Protein AF-A0A3D0FTU5-F1 (afdb_monomer_lite)

Foldseek 3Di:
DDDDDPLLVVLQVQQVVPKDWDWDDDPPDIDIDIDGDDDPPRQWSKYKDWDAQAAPVNDPDDDDDPQFFFWDKHDDDRTMMIITTRRPCLLVLLVVLLVVCVVPPDPVSLVSSCVSLNRGDDDPSSVVSVVSSD

Structure (m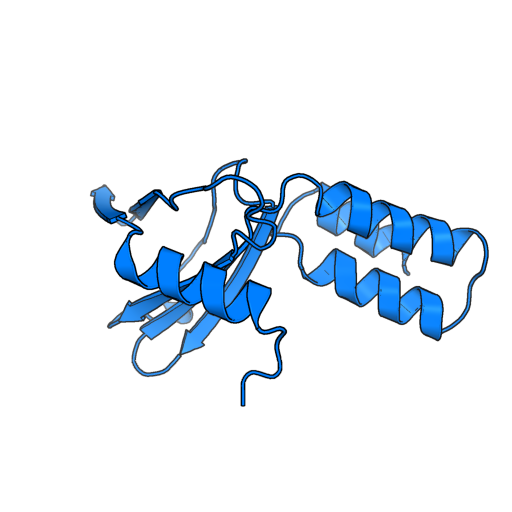mCIF, N/CA/C/O backbone):
data_AF-A0A3D0FTU5-F1
#
_entry.id   AF-A0A3D0FTU5-F1
#
loop_
_atom_site.group_PDB
_atom_site.id
_atom_site.type_symbol
_atom_site.label_atom_id
_atom_site.label_alt_id
_atom_site.label_comp_id
_atom_site.label_asym_id
_atom_site.label_entity_id
_atom_site.label_seq_id
_atom_site.pdbx_PDB_ins_code
_atom_site.Cartn_x
_atom_site.Cartn_y
_atom_site.Cartn_z
_atom_site.occupancy
_atom_site.B_iso_or_equiv
_atom_site.auth_seq_id
_atom_site.auth_comp_id
_atom_site.auth_asym_id
_atom_site.auth_atom_id
_atom_site.pdbx_PDB_model_num
ATOM 1 N N . MET A 1 1 ? -14.171 -8.691 -7.588 1.00 90.81 1 MET A N 1
ATOM 2 C CA . MET A 1 1 ? -13.579 -10.045 -7.522 1.00 90.81 1 MET A CA 1
ATOM 3 C C . MET A 1 1 ? -12.136 -9.889 -7.081 1.00 90.81 1 MET A C 1
ATOM 5 O O . MET A 1 1 ? -11.438 -9.100 -7.702 1.00 90.81 1 MET A O 1
ATOM 9 N N . TRP A 1 2 ? -11.718 -10.558 -6.004 1.00 96.31 2 TRP A N 1
ATOM 10 C CA . TRP A 1 2 ? -10.325 -10.539 -5.547 1.00 96.31 2 TRP A CA 1
ATOM 11 C C . TRP A 1 2 ? -9.599 -11.744 -6.147 1.00 96.31 2 TRP A C 1
ATOM 13 O O . TRP A 1 2 ? -9.921 -12.882 -5.816 1.00 96.31 2 TRP A O 1
ATOM 23 N N . PHE A 1 3 ? -8.697 -11.486 -7.095 1.00 97.00 3 PHE A N 1
ATOM 24 C CA . PHE A 1 3 ? -7.899 -12.512 -7.763 1.00 97.00 3 PHE A CA 1
ATOM 25 C C . PHE A 1 3 ? -6.499 -12.508 -7.150 1.00 97.00 3 PHE A C 1
ATOM 27 O O . PHE A 1 3 ? -5.694 -11.627 -7.443 1.00 97.00 3 PHE A O 1
ATOM 34 N N . THR A 1 4 ? -6.250 -13.449 -6.247 1.00 96.69 4 THR A N 1
ATOM 35 C CA . THR A 1 4 ? -5.058 -13.500 -5.393 1.00 96.69 4 THR A CA 1
ATOM 36 C C . THR A 1 4 ? -4.566 -14.939 -5.236 1.00 96.69 4 THR A C 1
ATOM 38 O O . THR A 1 4 ? -5.266 -15.886 -5.608 1.00 96.69 4 THR A O 1
ATOM 41 N N . SER A 1 5 ? -3.354 -15.111 -4.709 1.00 97.75 5 SER A N 1
ATOM 42 C CA . SER A 1 5 ? -2.850 -16.421 -4.310 1.00 97.75 5 SER A CA 1
ATOM 43 C C . SER A 1 5 ? -3.565 -16.921 -3.048 1.00 97.75 5 SER A C 1
ATOM 45 O O . SER A 1 5 ? -4.113 -16.153 -2.258 1.00 97.75 5 SER A O 1
ATOM 47 N N . LEU A 1 6 ? -3.532 -18.239 -2.829 1.00 97.31 6 LEU A N 1
ATOM 48 C CA . LEU A 1 6 ? -4.046 -18.826 -1.586 1.00 97.31 6 LEU A CA 1
ATOM 49 C C . LEU A 1 6 ? -3.263 -18.350 -0.354 1.00 97.31 6 LEU A C 1
ATOM 51 O O . LEU A 1 6 ? -3.835 -18.259 0.726 1.00 97.31 6 LEU A O 1
ATOM 55 N N . GLU A 1 7 ? -1.977 -18.039 -0.521 1.00 96.50 7 GLU A N 1
ATOM 56 C CA . GLU A 1 7 ? -1.097 -17.552 0.543 1.00 96.50 7 GLU A CA 1
ATOM 57 C C . GLU A 1 7 ? -1.502 -16.147 1.006 1.00 96.50 7 GLU A C 1
ATOM 59 O O . GLU A 1 7 ? -1.765 -15.951 2.190 1.00 96.50 7 GLU A O 1
ATOM 64 N N . GLU A 1 8 ? -1.657 -15.197 0.078 1.00 97.12 8 GLU A N 1
ATOM 65 C CA . GLU A 1 8 ? -2.093 -13.833 0.402 1.00 97.12 8 GLU A CA 1
ATOM 66 C C . GLU A 1 8 ? -3.516 -13.838 0.991 1.00 97.12 8 GLU A C 1
ATOM 68 O O . GLU A 1 8 ? -3.779 -13.149 1.978 1.00 97.12 8 GLU A O 1
ATOM 73 N N . TYR A 1 9 ? -4.420 -14.677 0.467 1.00 97.00 9 TYR A N 1
ATOM 74 C CA . TYR A 1 9 ? -5.753 -14.853 1.053 1.00 97.00 9 TYR A CA 1
ATOM 75 C C . TYR A 1 9 ? -5.700 -15.388 2.492 1.00 97.00 9 TYR A C 1
ATOM 77 O O . TYR A 1 9 ? -6.400 -14.879 3.372 1.00 97.00 9 TYR A O 1
ATOM 85 N N . TYR A 1 10 ? -4.880 -16.414 2.738 1.00 95.88 10 TYR A N 1
ATOM 86 C CA . TYR A 1 10 ? -4.721 -17.012 4.061 1.00 95.88 10 TYR A CA 1
ATOM 87 C C . TYR A 1 10 ? -4.161 -16.001 5.065 1.00 95.88 10 TYR A C 1
ATOM 89 O O . TYR A 1 10 ? -4.748 -15.813 6.131 1.00 95.88 10 TYR A O 1
ATOM 97 N N . GLU A 1 11 ? -3.086 -15.296 4.705 1.00 97.06 11 GLU A N 1
ATOM 98 C CA . GLU A 1 11 ? -2.508 -14.242 5.541 1.00 97.06 11 GLU A CA 1
ATOM 99 C C . GLU A 1 11 ? -3.535 -13.151 5.861 1.00 97.06 11 GLU A C 1
ATOM 101 O O . GLU A 1 11 ? -3.715 -12.791 7.023 1.00 97.06 11 GLU A O 1
ATOM 106 N N . TYR A 1 12 ? -4.277 -12.678 4.856 1.00 97.00 12 TYR A N 1
ATOM 107 C CA . TYR A 1 12 ? -5.316 -11.668 5.050 1.00 97.00 12 TYR A CA 1
ATOM 108 C C . TYR A 1 12 ? -6.438 -12.138 5.978 1.00 97.00 12 TYR A C 1
ATOM 110 O O . TYR A 1 12 ? -6.916 -11.370 6.818 1.00 97.00 12 TYR A O 1
ATOM 118 N N . SER A 1 13 ? -6.857 -13.400 5.858 1.00 96.00 13 SER A N 1
ATOM 119 C CA . SER A 1 13 ? -7.832 -14.001 6.770 1.00 96.00 13 SER A CA 1
ATOM 120 C C . SER A 1 13 ? -7.311 -14.013 8.210 1.00 96.00 13 SER A C 1
ATOM 122 O O . SER A 1 13 ? -8.039 -13.633 9.131 1.00 96.00 13 SER A O 1
ATOM 124 N N . GLU A 1 14 ? -6.039 -14.368 8.412 1.00 96.06 14 GLU A N 1
ATOM 125 C CA . GLU A 1 14 ? -5.398 -14.325 9.728 1.00 96.06 14 GLU A CA 1
ATOM 126 C C . GLU A 1 14 ? -5.301 -12.894 10.271 1.00 96.06 14 GLU A C 1
ATOM 128 O O . GLU A 1 14 ? -5.626 -12.667 11.441 1.00 96.06 14 GLU A O 1
ATOM 133 N N . TYR A 1 15 ? -4.932 -11.910 9.443 1.00 97.06 15 TYR A N 1
ATOM 134 C CA . TYR A 1 15 ? -4.911 -10.504 9.852 1.00 97.06 15 TYR A CA 1
ATOM 135 C C . TYR A 1 15 ? -6.300 -10.019 10.242 1.00 97.06 15 TYR A C 1
ATOM 137 O O . TYR A 1 15 ? -6.443 -9.356 11.266 1.00 97.06 15 TYR A O 1
ATOM 145 N N . ARG A 1 16 ? -7.340 -10.374 9.484 1.00 96.25 16 ARG A N 1
ATOM 146 C CA . ARG A 1 16 ? -8.716 -9.961 9.780 1.00 96.25 16 ARG A CA 1
ATOM 147 C C . ARG A 1 16 ? -9.192 -10.454 11.149 1.00 96.25 16 ARG A C 1
ATOM 149 O O . ARG A 1 16 ? -9.954 -9.752 11.805 1.00 96.25 16 ARG A O 1
ATOM 156 N N . LEU A 1 17 ? -8.782 -11.654 11.558 1.00 95.75 17 LEU A N 1
ATOM 157 C CA . LEU A 1 17 ? -9.189 -12.248 12.834 1.00 95.75 17 LEU A CA 1
ATOM 158 C C . LEU A 1 17 ? -8.370 -11.739 14.024 1.00 95.75 17 LEU A C 1
ATOM 160 O O . LEU A 1 17 ? -8.889 -11.695 15.135 1.00 95.75 17 LEU A O 1
ATOM 164 N N . ASN A 1 18 ? -7.106 -11.376 13.797 1.00 96.56 18 ASN A N 1
ATOM 165 C CA . ASN A 1 18 ? -6.141 -11.161 14.877 1.00 96.56 18 ASN A CA 1
ATOM 166 C C . ASN A 1 18 ? -5.561 -9.734 14.933 1.00 96.56 18 ASN A C 1
ATOM 168 O O . ASN A 1 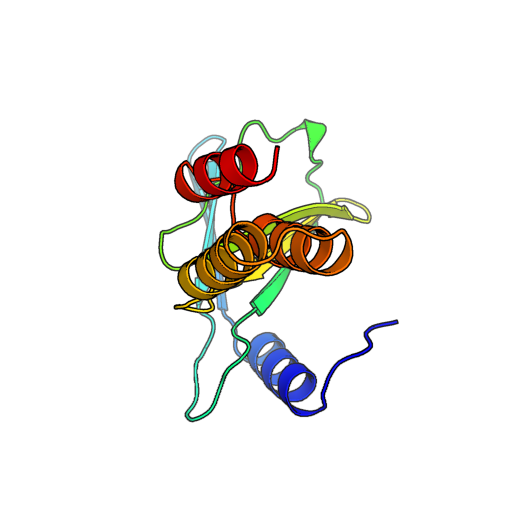18 ? -4.796 -9.430 15.846 1.00 96.56 18 ASN A O 1
ATOM 172 N N . THR A 1 19 ? -5.894 -8.857 13.983 1.00 96.56 19 THR A N 1
ATOM 173 C CA . THR A 1 19 ? -5.505 -7.439 14.035 1.00 96.56 19 THR A CA 1
ATOM 174 C C . THR A 1 19 ? -6.313 -6.718 15.100 1.00 96.56 19 THR A C 1
ATOM 176 O O . THR A 1 19 ? -7.541 -6.805 15.128 1.00 96.56 19 THR A O 1
ATOM 179 N N . THR A 1 20 ? -5.633 -5.942 15.938 1.00 97.06 20 THR A N 1
ATOM 180 C CA . THR A 1 20 ? -6.287 -5.014 16.863 1.00 97.06 20 THR A CA 1
ATOM 181 C C . THR A 1 20 ? -6.187 -3.590 16.333 1.00 97.06 20 THR A C 1
ATOM 183 O O . THR A 1 20 ? -5.170 -3.184 15.763 1.00 97.06 20 THR A O 1
ATOM 186 N N . ILE A 1 21 ? -7.272 -2.834 16.496 1.00 97.00 21 ILE A N 1
ATOM 187 C CA . ILE A 1 21 ? -7.351 -1.426 16.111 1.00 97.00 21 ILE A CA 1
ATOM 188 C C . ILE A 1 21 ? -7.777 -0.636 17.340 1.00 97.00 21 ILE A C 1
ATOM 190 O O . ILE A 1 21 ? -8.903 -0.773 17.822 1.00 97.00 21 ILE A O 1
ATOM 194 N N . GLU A 1 22 ? -6.881 0.209 17.828 1.00 97.50 22 GLU A N 1
ATOM 195 C CA . GLU A 1 22 ? -7.188 1.199 18.851 1.00 97.50 22 GLU A CA 1
ATOM 196 C C . GLU A 1 22 ? -7.451 2.543 18.183 1.00 97.50 22 GLU A C 1
ATOM 198 O O . GLU A 1 22 ? -6.744 2.947 17.258 1.00 97.50 22 GLU A O 1
ATOM 203 N N . LYS A 1 23 ? -8.474 3.245 18.665 1.00 96.00 23 LYS A N 1
ATOM 204 C CA . LYS A 1 23 ? -8.860 4.566 18.175 1.00 96.00 23 LYS A CA 1
ATOM 205 C C . LYS A 1 23 ? -8.705 5.593 19.285 1.00 96.00 23 LYS A C 1
ATOM 207 O O . LYS A 1 23 ? -9.160 5.362 20.406 1.00 96.00 23 LYS A O 1
ATOM 212 N N . SER A 1 24 ? -8.122 6.739 18.967 1.00 96.69 24 SER A N 1
ATOM 213 C CA . SER A 1 24 ? -8.113 7.904 19.846 1.00 96.69 24 SER A CA 1
ATOM 214 C C . SER A 1 24 ? -8.423 9.169 19.059 1.00 96.69 24 SER A C 1
ATOM 216 O O . SER A 1 24 ? -8.026 9.310 17.905 1.00 96.69 24 SER A O 1
ATOM 218 N N . LEU A 1 25 ? -9.174 10.073 19.683 1.00 95.50 25 LEU A N 1
ATOM 219 C CA . LEU A 1 25 ? -9.526 11.369 19.117 1.00 95.50 25 LEU A CA 1
ATOM 220 C C . LEU A 1 25 ? -8.799 12.449 19.916 1.00 95.50 25 LEU A C 1
ATOM 222 O O . LEU A 1 25 ? -8.931 12.505 21.140 1.00 95.50 25 LEU A O 1
ATOM 226 N N . ILE A 1 26 ? -8.009 13.269 19.230 1.00 94.75 26 ILE A N 1
ATOM 227 C CA . ILE A 1 26 ? -7.251 14.372 19.824 1.00 94.75 26 ILE A CA 1
ATOM 228 C C . ILE A 1 26 ? -7.616 15.632 19.041 1.00 94.75 26 ILE A C 1
ATOM 230 O O . ILE A 1 26 ? -7.072 15.873 17.966 1.00 94.75 26 ILE A O 1
ATOM 234 N N . GLY A 1 27 ? -8.568 16.410 19.565 1.00 94.50 27 GLY A N 1
ATOM 235 C CA . GLY A 1 27 ? -9.188 17.496 18.801 1.00 94.50 27 GLY A CA 1
ATOM 236 C C . GLY A 1 27 ? -9.879 16.936 17.557 1.00 94.50 27 GLY A C 1
ATOM 237 O O . GLY A 1 27 ? -10.677 16.008 17.674 1.00 94.50 27 GLY A O 1
ATOM 238 N N . ASP A 1 28 ? -9.495 17.442 16.387 1.00 94.38 28 ASP A N 1
ATOM 239 C CA . ASP A 1 28 ? -10.042 17.025 15.089 1.00 94.38 28 ASP A CA 1
ATOM 240 C C . ASP A 1 28 ? -9.243 15.875 14.444 1.00 94.38 28 ASP A C 1
ATOM 242 O O . ASP A 1 28 ? -9.554 15.415 13.347 1.00 94.38 28 ASP A O 1
ATOM 246 N N . THR A 1 29 ? -8.221 15.362 15.138 1.00 96.25 29 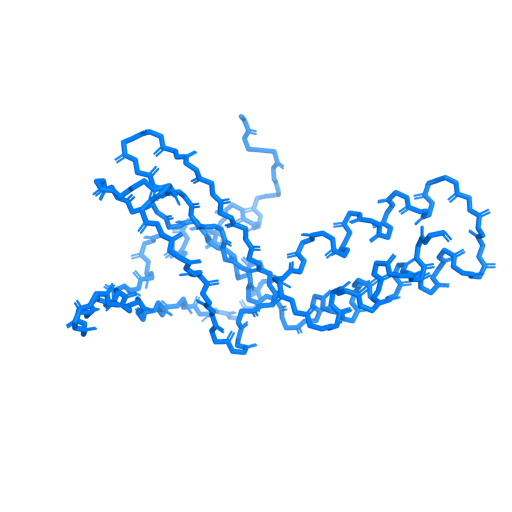THR A N 1
ATOM 247 C CA . THR A 1 29 ? -7.365 14.285 14.635 1.00 96.25 29 THR A CA 1
ATOM 248 C C . THR A 1 29 ? -7.811 12.933 15.176 1.00 96.25 29 THR A C 1
ATOM 250 O O . THR A 1 29 ? -7.654 12.633 16.365 1.00 96.25 29 THR A O 1
ATOM 253 N N . LEU A 1 30 ? -8.299 12.069 14.283 1.00 95.88 30 LEU A N 1
ATOM 254 C CA . LEU A 1 30 ? -8.515 10.651 14.563 1.00 95.88 30 LEU A CA 1
ATOM 255 C C . LEU A 1 30 ? -7.209 9.875 14.358 1.00 95.88 30 LEU A C 1
ATOM 257 O O . LEU A 1 30 ? -6.725 9.727 13.237 1.00 95.88 30 LEU A O 1
ATOM 261 N N . LYS A 1 31 ? -6.659 9.320 15.437 1.00 97.00 31 LYS A N 1
ATOM 262 C CA . LYS A 1 31 ? -5.500 8.427 15.387 1.00 97.00 31 LYS A CA 1
ATOM 263 C C . LYS A 1 31 ? -5.949 6.974 15.487 1.00 97.00 31 LYS A C 1
ATOM 265 O O . LYS A 1 31 ? -6.642 6.588 16.429 1.00 97.00 31 LYS A O 1
ATOM 270 N N . LEU A 1 32 ? -5.496 6.165 14.533 1.00 97.19 32 LEU A N 1
ATOM 271 C CA . LEU A 1 32 ? -5.647 4.713 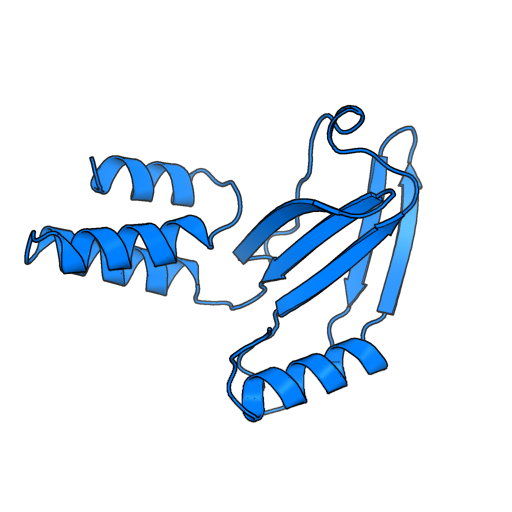14.549 1.00 97.19 32 LEU A CA 1
ATOM 272 C C . LEU A 1 32 ? -4.297 4.068 14.855 1.00 97.19 32 LEU A C 1
ATOM 274 O O . LEU A 1 32 ? -3.324 4.286 14.133 1.00 97.19 32 LEU A O 1
ATOM 278 N N . THR A 1 33 ? -4.243 3.253 15.903 1.00 97.25 33 THR A N 1
ATOM 279 C CA . THR A 1 33 ? -3.104 2.372 16.173 1.00 97.25 33 THR A CA 1
ATOM 280 C C . THR A 1 33 ? -3.505 0.964 15.770 1.00 97.25 33 THR A C 1
ATOM 282 O O . THR A 1 33 ? -4.389 0.361 16.376 1.00 97.25 33 THR A O 1
ATOM 285 N N . VAL A 1 34 ? -2.872 0.453 14.719 1.00 97.00 34 VAL A N 1
ATOM 286 C CA . VAL A 1 34 ? -3.206 -0.833 14.107 1.00 97.00 34 VAL A CA 1
ATOM 287 C C . VAL A 1 34 ? -2.065 -1.804 14.375 1.00 97.00 34 VAL A C 1
ATOM 289 O O . VAL A 1 34 ? -0.938 -1.561 13.946 1.00 97.00 34 VAL A O 1
ATOM 292 N N . SER A 1 35 ? -2.351 -2.904 15.065 1.00 96.06 35 SER A N 1
ATOM 293 C CA . SER A 1 35 ? -1.367 -3.954 15.344 1.00 96.06 35 SER A CA 1
ATOM 294 C C . SER A 1 35 ? -1.667 -5.177 14.484 1.00 96.06 35 SER A C 1
ATOM 296 O O . SER A 1 35 ? -2.573 -5.949 14.789 1.00 96.06 35 SER A O 1
ATOM 298 N N . ILE A 1 36 ? -0.906 -5.341 13.399 1.00 94.31 36 ILE A N 1
ATOM 299 C CA . ILE A 1 36 ? -1.023 -6.472 12.470 1.00 94.31 36 ILE A CA 1
ATOM 300 C C . ILE A 1 36 ? -0.089 -7.591 12.957 1.00 94.31 36 ILE A C 1
ATOM 302 O O . ILE A 1 36 ? 1.126 -7.380 13.009 1.00 94.31 36 ILE A O 1
ATOM 306 N N . PRO A 1 37 ? -0.604 -8.771 13.334 1.00 90.12 37 PRO A N 1
ATOM 307 C CA . PRO A 1 37 ? 0.230 -9.856 13.833 1.00 90.12 37 PRO A CA 1
ATOM 308 C C . PRO A 1 37 ? 1.035 -10.474 12.692 1.00 90.12 37 PRO A C 1
ATOM 310 O O . PRO A 1 37 ? 0.474 -10.847 11.670 1.00 90.12 37 PRO A O 1
ATOM 313 N N . SER A 1 38 ? 2.343 -10.635 12.877 1.00 84.81 38 SER A N 1
ATOM 314 C CA . SER A 1 38 ? 3.199 -11.356 11.932 1.00 84.81 38 SER A CA 1
ATOM 315 C C . SER A 1 38 ? 3.453 -12.780 12.423 1.00 84.81 38 SER A C 1
ATOM 317 O O . SER A 1 38 ? 3.545 -13.031 13.628 1.00 84.81 38 SER A O 1
ATOM 319 N N . ARG A 1 39 ? 3.578 -13.720 11.487 1.00 87.88 39 ARG A N 1
ATOM 320 C CA . ARG A 1 39 ? 4.033 -15.088 11.742 1.00 87.88 39 ARG A CA 1
ATOM 321 C C . ARG A 1 39 ? 5.224 -15.394 10.848 1.00 87.88 39 ARG A C 1
ATOM 323 O O . ARG A 1 39 ? 5.526 -14.664 9.904 1.00 87.88 39 ARG A O 1
ATOM 330 N N . GLN A 1 40 ? 5.911 -16.487 11.157 1.00 89.56 40 GLN A N 1
ATOM 331 C CA . GLN A 1 40 ? 6.955 -16.992 10.279 1.00 89.56 40 GLN A CA 1
ATOM 332 C C . GLN A 1 40 ? 6.376 -17.214 8.872 1.00 89.56 40 GLN A C 1
ATOM 334 O O . GLN A 1 40 ? 5.301 -17.796 8.744 1.00 89.56 40 GLN A O 1
ATOM 339 N N . TYR A 1 41 ? 7.099 -16.747 7.850 1.00 88.06 41 TYR A N 1
ATOM 340 C CA . TYR A 1 41 ? 6.718 -16.861 6.435 1.00 88.06 41 TYR A CA 1
ATOM 341 C C . TYR A 1 41 ? 5.475 -16.065 6.019 1.00 88.06 41 TYR A C 1
ATOM 343 O O . TYR A 1 41 ? 4.817 -16.430 5.056 1.00 88.06 41 TYR A O 1
ATOM 351 N N . PHE A 1 42 ? 5.155 -14.976 6.720 1.00 94.12 42 PHE A N 1
ATOM 352 C CA . PHE A 1 42 ? 4.180 -14.006 6.222 1.00 94.12 42 PHE A CA 1
ATOM 353 C C . PHE A 1 42 ? 4.870 -12.977 5.318 1.00 94.12 42 PHE A C 1
ATOM 355 O O . PHE A 1 42 ? 5.828 -12.318 5.739 1.00 94.12 42 PHE A O 1
ATOM 362 N N . TYR A 1 43 ? 4.387 -12.841 4.084 1.00 95.00 43 TYR A N 1
ATOM 363 C CA . TYR A 1 43 ? 4.991 -12.021 3.029 1.00 95.00 43 TYR A CA 1
ATOM 364 C C . TYR A 1 43 ? 4.107 -10.859 2.564 1.00 95.00 43 TYR A C 1
ATOM 366 O O . TYR A 1 43 ? 4.619 -9.913 1.952 1.00 95.00 43 TYR A O 1
ATOM 374 N N . TYR A 1 44 ? 2.809 -10.885 2.877 1.00 96.25 44 TYR A N 1
ATOM 375 C CA . TYR A 1 44 ? 1.816 -9.912 2.417 1.00 96.25 44 TYR A CA 1
ATOM 376 C C . TYR A 1 44 ? 1.167 -9.146 3.584 1.00 96.25 44 TYR A C 1
ATOM 378 O O . TYR A 1 44 ? -0.054 -9.183 3.711 1.00 96.25 44 TYR A O 1
ATOM 386 N N . PRO A 1 45 ? 1.926 -8.420 4.437 1.00 96.06 45 PRO A N 1
ATOM 387 C CA . PRO A 1 45 ? 1.386 -7.638 5.553 1.00 96.06 45 PRO A CA 1
ATOM 388 C C . PRO A 1 45 ? 0.649 -6.383 5.055 1.00 96.06 45 PRO A C 1
ATOM 390 O O . PRO A 1 45 ? 1.103 -5.251 5.238 1.00 96.06 45 PRO A O 1
ATOM 393 N N . SER A 1 46 ? -0.483 -6.590 4.393 1.00 96.38 46 SER A N 1
ATOM 394 C CA . SER A 1 46 ? -1.355 -5.555 3.861 1.00 96.38 46 SER A CA 1
ATOM 395 C C . SER A 1 46 ? -2.799 -5.832 4.238 1.00 96.38 46 SER A C 1
ATOM 397 O O . SER A 1 46 ? -3.274 -6.961 4.112 1.00 96.38 46 SER A O 1
ATOM 399 N N . ILE A 1 47 ? -3.500 -4.797 4.689 1.00 97.06 47 ILE A N 1
ATOM 400 C CA . ILE A 1 47 ? -4.897 -4.887 5.110 1.00 97.06 47 ILE A CA 1
ATOM 401 C C . ILE A 1 47 ? -5.703 -3.698 4.595 1.00 97.06 47 ILE A C 1
ATOM 403 O O . ILE A 1 47 ? -5.154 -2.644 4.267 1.00 97.06 47 ILE A O 1
ATOM 407 N N . THR A 1 48 ? -7.022 -3.854 4.606 1.00 98.00 48 THR A N 1
ATOM 408 C CA . THR A 1 48 ? -7.971 -2.777 4.334 1.00 98.00 48 THR A CA 1
ATOM 409 C C . THR A 1 48 ? -8.744 -2.435 5.603 1.00 98.00 48 THR A C 1
ATOM 411 O O . THR A 1 48 ? -9.299 -3.317 6.259 1.00 98.00 48 THR A O 1
ATOM 414 N N . ILE A 1 49 ? -8.812 -1.148 5.935 1.00 97.25 49 ILE A N 1
ATOM 415 C CA . ILE A 1 49 ? -9.594 -0.610 7.049 1.00 97.25 49 ILE A CA 1
ATOM 416 C C . ILE A 1 49 ? -10.703 0.263 6.476 1.00 97.25 49 ILE A C 1
ATOM 418 O O . ILE A 1 49 ? -10.436 1.175 5.699 1.00 97.25 49 ILE A O 1
ATOM 422 N N . ASN A 1 50 ? -11.939 0.009 6.896 1.00 96.94 50 ASN A N 1
ATOM 423 C CA . ASN A 1 50 ? -13.078 0.853 6.553 1.00 96.94 50 ASN A CA 1
ATOM 424 C C . ASN A 1 50 ? -13.437 1.730 7.753 1.00 96.94 50 ASN A C 1
ATOM 426 O O . ASN A 1 50 ? -13.669 1.214 8.850 1.00 96.94 50 ASN A O 1
ATOM 430 N N . LEU A 1 51 ? -13.515 3.040 7.536 1.00 95.31 51 LEU A N 1
ATOM 431 C CA . LEU A 1 51 ? -14.015 4.007 8.505 1.00 95.31 51 LEU A CA 1
ATOM 432 C C . LEU A 1 51 ? -15.360 4.525 8.022 1.00 95.31 51 LEU A C 1
ATOM 434 O O . LEU A 1 51 ? -15.443 5.214 7.014 1.00 95.31 51 LEU A O 1
ATOM 438 N N . THR A 1 52 ? -16.423 4.173 8.731 1.00 95.75 52 THR A N 1
ATOM 439 C CA . THR A 1 52 ? -17.785 4.604 8.399 1.00 95.75 52 THR A CA 1
ATOM 440 C C . THR A 1 52 ? -18.077 5.996 8.946 1.00 95.75 52 THR A C 1
ATOM 442 O O . THR A 1 52 ? -17.580 6.342 10.017 1.00 95.75 52 THR A O 1
ATOM 445 N N . ASN A 1 53 ? -18.995 6.714 8.299 1.00 94.00 53 ASN A N 1
ATOM 446 C CA . ASN A 1 53 ? -19.486 8.039 8.697 1.00 94.00 53 ASN A CA 1
ATOM 447 C C . ASN A 1 53 ? -18.413 9.138 8.649 1.00 94.00 53 ASN A C 1
ATOM 449 O O . ASN A 1 53 ? -18.433 10.050 9.470 1.00 94.00 53 ASN A O 1
ATOM 453 N N . ILE A 1 54 ? -17.473 9.014 7.713 1.00 92.81 54 ILE A N 1
ATOM 454 C CA . ILE A 1 54 ? -16.457 10.020 7.393 1.00 92.81 54 ILE A CA 1
ATOM 455 C C . ILE A 1 54 ? -16.372 10.085 5.868 1.00 92.81 54 ILE A C 1
ATOM 457 O O . ILE A 1 54 ? -16.310 9.036 5.227 1.00 92.81 54 ILE A O 1
ATOM 461 N N . SER A 1 55 ? -16.370 11.284 5.293 1.00 93.31 55 SER A N 1
ATOM 462 C CA . SER A 1 55 ? -16.165 11.503 3.856 1.00 93.31 55 SER A CA 1
ATOM 463 C C . SER A 1 55 ? -14.738 11.970 3.568 1.00 93.31 55 SER A C 1
ATOM 465 O O . SER A 1 55 ? -14.180 12.749 4.341 1.00 93.31 55 SER A O 1
ATOM 467 N N . MET A 1 56 ? -14.159 11.594 2.421 1.00 94.75 56 MET A N 1
ATOM 468 C CA . MET A 1 56 ? -12.876 12.155 1.968 1.00 94.75 56 MET A CA 1
ATOM 469 C C . MET A 1 56 ? -12.907 13.686 1.863 1.00 94.75 56 MET A C 1
ATOM 471 O O . MET A 1 56 ? -11.877 14.325 2.050 1.00 94.75 56 MET A O 1
ATOM 475 N N . SER A 1 57 ? -14.071 14.288 1.596 1.00 94.88 57 SER A N 1
ATOM 476 C CA . SER A 1 57 ? -14.226 15.749 1.527 1.00 94.88 57 SER A CA 1
ATOM 477 C C . SER A 1 57 ? -14.053 16.464 2.871 1.00 94.88 57 SER A C 1
ATOM 479 O O . SER A 1 57 ? -13.889 17.679 2.891 1.00 94.88 57 SER A O 1
ATOM 481 N N . GLU A 1 58 ? -14.155 15.734 3.982 1.00 93.31 58 GLU A N 1
ATOM 482 C CA . GLU A 1 58 ? -14.036 16.257 5.350 1.00 93.31 58 GLU A CA 1
ATOM 483 C C . GLU A 1 58 ? -12.616 16.085 5.908 1.00 93.31 58 GLU A C 1
ATOM 485 O O . GLU A 1 58 ? -12.323 16.547 7.008 1.00 93.31 58 GLU A O 1
ATOM 490 N N . ILE A 1 59 ? -11.734 15.410 5.163 1.00 95.38 59 ILE A N 1
ATOM 491 C CA . ILE A 1 59 ? -10.385 15.070 5.604 1.00 95.38 59 ILE A CA 1
ATOM 492 C C . ILE A 1 59 ? -9.379 16.005 4.940 1.00 95.38 59 ILE A C 1
ATOM 494 O O . ILE A 1 59 ? -9.217 16.001 3.722 1.00 95.38 59 ILE A O 1
ATOM 498 N N . GLU A 1 60 ? -8.659 16.767 5.760 1.00 95.88 60 GLU A N 1
ATOM 499 C CA . GLU A 1 60 ? -7.570 17.627 5.291 1.00 95.88 60 GLU A CA 1
ATOM 500 C C . GLU A 1 60 ? -6.316 16.815 4.932 1.00 95.88 60 GLU A C 1
ATOM 502 O O . GLU A 1 60 ? -5.716 17.014 3.876 1.00 95.88 60 GLU A O 1
ATOM 507 N N . GLU A 1 61 ? -5.933 15.861 5.785 1.00 95.19 61 GLU A N 1
ATOM 508 C CA . GLU A 1 61 ? -4.725 15.060 5.606 1.00 95.19 61 GLU A CA 1
ATOM 509 C C . GLU A 1 61 ? -4.908 13.629 6.128 1.00 95.19 61 GLU A C 1
ATOM 511 O O . GLU A 1 61 ? -5.531 13.390 7.162 1.00 95.19 61 GLU A O 1
ATOM 516 N N . ILE A 1 62 ? -4.295 12.668 5.430 1.00 95.81 62 ILE A N 1
ATOM 517 C CA . ILE A 1 62 ? -4.093 11.301 5.919 1.00 95.81 62 ILE A CA 1
ATOM 518 C C . ILE A 1 62 ? -2.600 10.993 5.884 1.00 95.81 62 ILE A C 1
ATOM 520 O O . ILE A 1 62 ? -1.988 10.927 4.814 1.00 95.81 62 ILE A O 1
ATOM 524 N N . SER A 1 63 ? -2.031 10.731 7.057 1.00 95.75 63 SER A N 1
ATOM 525 C CA . SER A 1 63 ? -0.632 10.347 7.229 1.00 95.75 63 SER A CA 1
ATOM 526 C C . SER A 1 63 ? -0.505 8.997 7.942 1.00 95.75 63 SER A C 1
ATOM 528 O O . SER A 1 63 ? -1.459 8.456 8.499 1.00 95.75 63 SER A O 1
ATOM 530 N N . SER A 1 64 ? 0.680 8.393 7.860 1.00 96.88 64 SER A N 1
ATOM 531 C CA . SER A 1 64 ? 0.971 7.075 8.437 1.00 96.88 64 SER A CA 1
ATOM 532 C C . SER A 1 64 ? 2.395 7.018 8.978 1.00 96.88 64 SER A C 1
ATOM 534 O O . SER A 1 64 ? 3.261 7.786 8.554 1.00 96.88 64 SER A O 1
ATOM 536 N N . SER A 1 65 ? 2.649 6.089 9.900 1.00 96.06 65 SER A N 1
ATOM 537 C CA . SER A 1 65 ? 3.989 5.850 10.442 1.00 96.06 65 SER A CA 1
ATOM 538 C C . SER A 1 65 ? 4.945 5.267 9.394 1.00 96.06 65 SER A C 1
ATOM 540 O O . SER A 1 65 ? 4.535 4.804 8.327 1.00 96.06 65 SER A O 1
ATOM 542 N N . ASP A 1 66 ? 6.239 5.245 9.708 1.00 94.56 66 ASP A N 1
ATOM 543 C CA . ASP A 1 66 ? 7.289 4.752 8.804 1.00 94.56 66 ASP A CA 1
ATOM 544 C C . ASP A 1 66 ? 7.208 3.254 8.496 1.00 94.56 66 ASP A C 1
ATOM 546 O O . ASP A 1 66 ? 7.754 2.808 7.491 1.00 94.56 66 ASP A O 1
ATOM 550 N N . ILE A 1 67 ? 6.487 2.483 9.316 1.00 95.38 67 ILE A N 1
ATOM 551 C CA . ILE A 1 67 ? 6.252 1.050 9.081 1.00 95.38 67 ILE A CA 1
ATOM 552 C C . ILE A 1 67 ? 5.366 0.836 7.845 1.00 95.38 67 ILE A C 1
ATOM 554 O O . ILE A 1 67 ? 5.519 -0.157 7.135 1.00 95.38 67 ILE A O 1
ATOM 558 N N . VAL A 1 68 ? 4.456 1.775 7.567 1.00 97.62 68 VAL A N 1
ATOM 559 C CA . VAL A 1 68 ? 3.620 1.743 6.366 1.00 97.62 68 VAL A CA 1
ATOM 560 C C . VAL A 1 68 ? 4.471 2.173 5.177 1.00 97.62 68 VAL A C 1
ATOM 562 O O . VAL A 1 68 ? 4.953 3.306 5.130 1.00 97.62 68 VAL A O 1
ATOM 565 N N . SER A 1 69 ? 4.646 1.284 4.205 1.00 97.75 69 SER A N 1
ATOM 566 C CA . SER A 1 69 ? 5.405 1.538 2.978 1.00 97.75 69 SER A CA 1
ATOM 567 C C . SER A 1 69 ? 4.491 1.866 1.793 1.00 97.75 69 SER A C 1
ATOM 569 O O . SER A 1 69 ? 4.858 2.666 0.926 1.00 97.75 69 SER A O 1
ATOM 571 N N . GLY A 1 70 ? 3.274 1.317 1.782 1.00 98.25 70 GLY A N 1
ATOM 572 C CA . GLY A 1 70 ? 2.229 1.603 0.804 1.00 98.25 70 GLY A CA 1
ATOM 573 C C . GLY A 1 70 ? 0.934 2.056 1.466 1.00 98.25 70 GLY A C 1
ATOM 574 O O . GLY A 1 70 ? 0.528 1.514 2.490 1.00 98.25 70 GLY A O 1
ATOM 575 N N . MET A 1 71 ? 0.283 3.066 0.889 1.00 97.94 71 MET A N 1
ATOM 576 C CA . MET A 1 71 ? -1.004 3.551 1.380 1.00 97.94 71 MET A CA 1
ATOM 577 C C . MET A 1 71 ? -1.834 4.124 0.235 1.00 97.94 71 MET A C 1
ATOM 579 O O . MET A 1 71 ? -1.335 4.925 -0.558 1.00 97.94 71 MET A O 1
ATOM 583 N N . SER A 1 72 ? -3.102 3.726 0.175 1.00 97.38 72 SER A N 1
ATOM 584 C CA . SER A 1 72 ? -4.116 4.332 -0.692 1.00 97.38 72 SER A CA 1
ATOM 585 C C . SER A 1 72 ? -5.436 4.431 0.055 1.00 97.38 72 SER A C 1
ATOM 587 O O . SER A 1 72 ? -5.689 3.651 0.972 1.00 97.38 72 SER A O 1
ATOM 589 N N . TYR A 1 73 ? -6.265 5.392 -0.322 1.00 97.06 73 TYR A N 1
ATOM 590 C CA . TYR A 1 73 ? -7.553 5.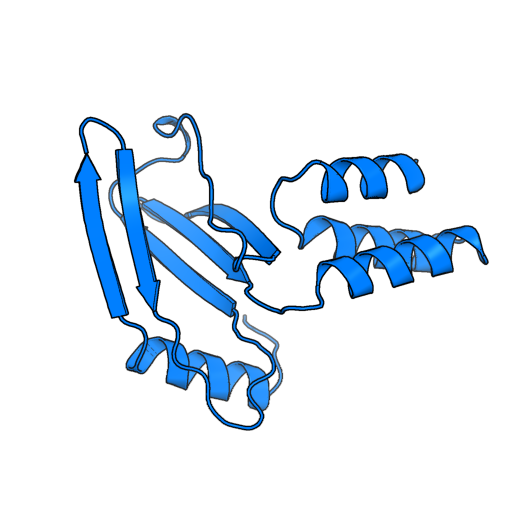619 0.312 1.00 97.06 73 TYR A CA 1
ATOM 591 C C . TYR A 1 73 ? -8.525 6.270 -0.666 1.00 97.06 73 TYR A C 1
ATOM 593 O O . TYR A 1 73 ? -8.103 6.953 -1.601 1.00 97.06 73 TYR A O 1
ATOM 601 N N . ALA A 1 74 ? -9.814 6.017 -0.466 1.00 96.88 74 ALA A N 1
ATOM 602 C CA . ALA A 1 74 ? -10.902 6.573 -1.264 1.00 96.88 74 ALA A CA 1
ATOM 603 C C . ALA A 1 74 ? -12.229 6.476 -0.501 1.00 96.88 74 ALA A C 1
ATOM 605 O O . ALA A 1 74 ? -12.347 5.684 0.439 1.00 96.88 74 ALA A O 1
ATOM 606 N N . ASP A 1 75 ? -13.240 7.223 -0.948 1.00 97.50 75 ASP A N 1
ATOM 607 C CA . ASP A 1 75 ? -14.616 7.020 -0.494 1.00 97.50 75 ASP A CA 1
ATOM 608 C C . ASP A 1 75 ? -15.087 5.596 -0.819 1.00 97.50 75 ASP A C 1
ATOM 610 O O . ASP A 1 75 ? -14.859 5.064 -1.911 1.00 97.50 75 ASP A O 1
ATOM 614 N N . PHE A 1 76 ? -15.760 4.968 0.140 1.00 97.00 76 PHE A N 1
ATOM 615 C CA . PHE A 1 76 ? -16.321 3.632 0.002 1.00 97.00 76 PHE A CA 1
ATOM 616 C C . PHE A 1 76 ? -17.559 3.464 0.887 1.00 97.00 76 PHE A C 1
ATOM 618 O O . PHE A 1 76 ? -17.486 3.493 2.116 1.00 97.00 76 PHE A O 1
ATOM 625 N N . GLY A 1 77 ? -18.714 3.234 0.259 1.00 95.38 77 GLY A N 1
ATOM 626 C CA . GLY A 1 77 ? -19.984 3.130 0.976 1.00 95.38 77 GLY A CA 1
ATOM 627 C C . GLY A 1 77 ? -20.359 4.455 1.646 1.00 95.38 77 GLY A C 1
ATOM 628 O O . GLY A 1 77 ? -20.391 5.488 0.989 1.00 95.38 77 GLY A O 1
ATOM 629 N N . ASN A 1 78 ? -20.655 4.419 2.947 1.00 95.62 78 ASN A N 1
ATOM 630 C CA . ASN A 1 78 ? -20.953 5.598 3.773 1.00 95.62 78 ASN A CA 1
ATOM 631 C C . ASN A 1 78 ? -19.714 6.125 4.521 1.00 95.62 78 ASN A C 1
ATOM 633 O O . ASN A 1 78 ? -19.838 6.653 5.626 1.00 95.62 78 ASN A O 1
ATOM 637 N N . GLY A 1 79 ? -18.522 5.875 3.992 1.00 96.88 79 GLY A N 1
ATOM 638 C CA . GLY A 1 79 ? -17.269 6.065 4.699 1.00 96.88 79 GLY A CA 1
ATOM 639 C C . GLY A 1 79 ? -16.080 6.188 3.760 1.00 96.88 79 GLY A C 1
ATOM 640 O O . GLY A 1 79 ? -16.241 6.362 2.552 1.00 96.88 79 GLY A O 1
ATOM 641 N N . ILE A 1 80 ? -14.891 5.976 4.314 1.00 97.50 80 ILE A N 1
ATOM 642 C CA . ILE A 1 80 ? -13.656 5.820 3.550 1.00 97.50 80 ILE A CA 1
ATOM 643 C C . ILE A 1 80 ? -13.065 4.425 3.736 1.00 97.50 80 ILE A C 1
ATOM 645 O O . ILE A 1 80 ? -13.183 3.798 4.793 1.00 97.50 80 ILE A O 1
ATOM 649 N N . MET A 1 81 ? -12.394 3.950 2.696 1.00 97.81 81 MET A N 1
ATOM 650 C CA . MET A 1 81 ? -11.559 2.758 2.710 1.00 97.81 81 MET A CA 1
ATOM 651 C C . MET A 1 81 ? -10.096 3.187 2.701 1.00 97.81 81 MET A C 1
ATOM 653 O O . MET A 1 81 ? -9.704 4.011 1.879 1.00 97.81 81 MET A O 1
ATOM 657 N N . ILE A 1 82 ? -9.284 2.595 3.572 1.00 97.62 82 ILE A N 1
ATOM 658 C CA . ILE A 1 82 ? -7.839 2.813 3.650 1.00 97.62 82 ILE A CA 1
ATOM 659 C C . ILE A 1 82 ? -7.148 1.466 3.451 1.00 97.62 82 ILE A C 1
ATOM 661 O O . ILE A 1 82 ? -7.304 0.554 4.261 1.00 97.62 82 ILE A O 1
ATOM 665 N N . ASN A 1 83 ? -6.365 1.341 2.384 1.00 98.12 83 ASN A N 1
ATOM 666 C CA . ASN A 1 83 ? -5.498 0.193 2.148 1.00 98.12 83 ASN A CA 1
ATOM 667 C C . ASN A 1 83 ? -4.099 0.515 2.664 1.00 98.12 83 ASN A C 1
ATOM 669 O O . ASN A 1 83 ? -3.499 1.513 2.254 1.00 98.12 83 ASN A O 1
ATOM 673 N N . ILE A 1 84 ? -3.586 -0.346 3.534 1.00 97.62 84 ILE A N 1
ATOM 674 C CA . ILE A 1 84 ? -2.286 -0.209 4.188 1.00 97.62 84 ILE A CA 1
ATOM 675 C C . ILE A 1 84 ? -1.413 -1.378 3.754 1.00 97.62 84 ILE A C 1
ATOM 677 O O . ILE A 1 84 ? -1.862 -2.520 3.755 1.00 97.62 84 ILE A O 1
ATOM 681 N N . ASP A 1 85 ? -0.162 -1.094 3.413 1.00 97.69 85 ASP A N 1
ATOM 682 C CA . ASP A 1 85 ? 0.852 -2.079 3.060 1.00 97.69 85 ASP A CA 1
ATOM 683 C C . ASP A 1 85 ? 2.115 -1.822 3.883 1.00 97.69 85 ASP A C 1
ATOM 685 O O . ASP A 1 85 ? 2.672 -0.721 3.863 1.00 97.69 85 ASP A O 1
ATOM 689 N N . CYS A 1 86 ? 2.551 -2.839 4.620 1.00 96.94 86 CYS A N 1
ATOM 690 C CA . CYS A 1 86 ? 3.707 -2.782 5.510 1.00 96.94 86 CYS A CA 1
ATOM 691 C C . CYS A 1 86 ? 4.881 -3.626 4.990 1.00 96.94 86 CYS A C 1
ATOM 693 O O . CYS A 1 86 ? 5.765 -4.010 5.760 1.00 96.94 86 CYS A O 1
ATOM 695 N N . ARG A 1 87 ? 4.916 -3.967 3.692 1.00 95.88 87 ARG A N 1
ATOM 696 C CA . ARG A 1 87 ? 6.050 -4.708 3.121 1.00 95.88 87 ARG A CA 1
ATOM 697 C C . ARG A 1 87 ? 7.315 -3.867 3.213 1.00 95.88 87 ARG A C 1
ATOM 699 O O . ARG A 1 87 ? 7.413 -2.806 2.596 1.00 95.88 87 ARG A O 1
ATOM 706 N N . LYS A 1 88 ? 8.300 -4.384 3.951 1.00 93.31 88 LYS A N 1
ATOM 707 C CA . LYS A 1 88 ? 9.553 -3.689 4.281 1.00 93.31 88 LYS A CA 1
ATOM 708 C C . LYS A 1 88 ? 10.312 -3.190 3.050 1.00 93.31 88 LYS A C 1
ATOM 710 O O . LYS A 1 88 ? 10.819 -2.081 3.077 1.00 93.31 88 LYS A O 1
ATOM 715 N N . HIS A 1 89 ? 10.357 -4.000 1.992 1.00 95.75 89 HIS A N 1
ATOM 716 C CA . HIS A 1 89 ? 11.178 -3.743 0.804 1.00 95.75 89 HIS A CA 1
ATOM 717 C C . HIS A 1 89 ? 10.394 -3.176 -0.390 1.00 95.75 89 HIS A C 1
ATOM 719 O O . HIS A 1 89 ? 10.797 -3.325 -1.546 1.00 95.75 89 HIS A O 1
ATOM 725 N N . LEU A 1 90 ? 9.224 -2.576 -0.140 1.00 97.56 90 LEU A N 1
ATOM 726 C CA . LEU A 1 90 ? 8.369 -2.077 -1.217 1.00 97.56 90 LEU A CA 1
ATOM 727 C C . LEU A 1 90 ? 9.022 -0.920 -1.989 1.00 97.56 90 LEU A C 1
ATOM 729 O O . LEU A 1 90 ? 8.886 -0.852 -3.211 1.00 97.56 90 LEU A O 1
ATOM 733 N N . LEU A 1 91 ? 9.755 -0.040 -1.298 1.00 98.19 91 LEU A N 1
ATOM 734 C CA . LEU A 1 91 ? 10.473 1.073 -1.923 1.00 98.19 91 LEU A CA 1
ATOM 735 C C . LEU A 1 91 ? 11.637 0.579 -2.788 1.00 98.19 91 LEU A C 1
ATOM 737 O O . LEU A 1 91 ? 11.829 1.064 -3.903 1.00 98.19 91 LEU A O 1
ATOM 741 N N . GLU A 1 92 ? 12.388 -0.403 -2.305 1.00 98.50 92 GLU A N 1
ATOM 742 C CA . GLU A 1 92 ? 13.498 -1.024 -3.022 1.00 98.50 92 GLU A CA 1
ATOM 743 C C . GLU A 1 92 ? 12.996 -1.737 -4.279 1.00 98.50 92 GLU A C 1
ATOM 745 O O . GLU A 1 92 ? 13.574 -1.568 -5.350 1.00 98.50 92 GLU A O 1
ATOM 750 N N . HIS A 1 93 ? 11.866 -2.449 -4.192 1.00 97.88 93 HIS A N 1
ATOM 751 C CA . HIS A 1 93 ? 11.212 -3.028 -5.366 1.00 97.88 93 HIS A CA 1
ATOM 752 C C . HIS A 1 93 ? 10.775 -1.956 -6.368 1.00 97.88 93 HIS A C 1
ATOM 754 O O . HIS A 1 93 ? 11.069 -2.081 -7.554 1.00 97.88 93 HIS A O 1
ATOM 760 N N . ALA A 1 94 ? 10.116 -0.882 -5.921 1.00 98.69 94 ALA A N 1
ATOM 761 C CA . ALA A 1 94 ? 9.739 0.211 -6.818 1.00 98.69 94 ALA A CA 1
ATOM 762 C C . ALA A 1 94 ? 10.964 0.834 -7.504 1.00 98.69 94 ALA A C 1
ATOM 764 O O . ALA A 1 94 ? 10.952 1.057 -8.714 1.00 98.69 94 ALA A O 1
ATOM 765 N N . THR A 1 95 ? 12.046 1.036 -6.753 1.00 98.75 95 THR A N 1
ATOM 766 C CA . THR A 1 95 ? 13.315 1.558 -7.274 1.00 98.75 95 THR A CA 1
ATOM 767 C C . THR A 1 95 ? 13.921 0.622 -8.319 1.00 98.75 95 THR A C 1
ATOM 769 O O . THR A 1 95 ? 14.312 1.086 -9.387 1.00 98.75 95 THR A O 1
ATOM 772 N N . TYR A 1 96 ? 13.918 -0.691 -8.070 1.00 98.69 96 TYR A N 1
ATOM 773 C CA . TYR A 1 96 ? 14.401 -1.693 -9.023 1.00 98.69 96 TYR A CA 1
ATOM 774 C C . TYR A 1 96 ? 13.683 -1.607 -10.378 1.00 98.69 96 TYR A C 1
ATOM 776 O O . TYR A 1 96 ? 14.335 -1.637 -11.422 1.00 98.69 96 TYR A O 1
ATOM 784 N N . PHE A 1 97 ? 12.352 -1.469 -10.390 1.00 98.69 97 PHE A N 1
ATOM 785 C CA . PHE A 1 97 ? 11.610 -1.364 -11.652 1.00 98.69 97 PHE A CA 1
ATOM 786 C C . PHE A 1 97 ? 11.876 -0.046 -12.388 1.00 98.69 97 PHE A C 1
ATOM 788 O O . PHE A 1 97 ? 11.977 -0.054 -13.615 1.00 98.69 97 PHE A O 1
ATOM 795 N N . VAL A 1 98 ? 12.074 1.059 -11.663 1.00 98.81 98 VAL A N 1
ATOM 796 C CA . VAL A 1 98 ? 12.515 2.331 -12.264 1.00 98.81 98 VAL A CA 1
ATOM 797 C C . VAL A 1 98 ? 13.899 2.176 -12.903 1.00 98.81 98 VAL A C 1
ATOM 799 O O . VAL A 1 98 ? 14.077 2.531 -14.064 1.00 98.81 98 VAL A O 1
ATOM 802 N N . GLU A 1 99 ? 14.860 1.567 -12.207 1.00 98.62 99 GLU A N 1
ATOM 803 C CA . GLU A 1 99 ? 16.204 1.317 -12.752 1.00 98.62 99 GLU A CA 1
ATOM 804 C C . GLU A 1 99 ? 16.190 0.358 -13.950 1.00 98.62 99 GLU A C 1
ATOM 806 O O . GLU A 1 99 ? 16.977 0.501 -14.889 1.00 98.62 99 GLU A O 1
ATOM 811 N N . LYS A 1 100 ? 15.298 -0.639 -13.939 1.00 98.44 100 LYS A N 1
ATOM 812 C CA . LYS A 1 100 ? 15.095 -1.548 -15.073 1.00 98.44 100 LYS A CA 1
ATOM 813 C C . LYS A 1 100 ? 14.578 -0.789 -16.298 1.00 98.44 100 LYS A C 1
ATOM 815 O O . LYS A 1 100 ? 15.068 -1.036 -17.401 1.00 98.44 100 LYS A O 1
ATOM 820 N N . TYR A 1 101 ? 13.634 0.134 -16.109 1.00 98.44 101 TYR A N 1
ATOM 821 C CA . TYR A 1 101 ? 13.166 1.027 -17.169 1.00 98.44 101 TYR A CA 1
ATOM 822 C C . TYR A 1 101 ? 14.292 1.923 -17.697 1.00 98.44 101 TYR A C 1
ATOM 824 O O . TYR A 1 101 ? 14.490 1.973 -18.905 1.00 98.44 101 TYR A O 1
ATOM 832 N N . GLU A 1 102 ? 15.087 2.548 -16.827 1.00 98.19 102 GLU A N 1
ATOM 833 C CA . GLU A 1 102 ? 16.212 3.404 -17.240 1.00 98.19 102 GLU A CA 1
ATOM 834 C C . GLU A 1 102 ? 17.267 2.643 -18.061 1.00 98.19 102 GLU A C 1
ATOM 836 O O . GLU A 1 102 ? 17.797 3.170 -19.038 1.00 98.19 102 GLU A O 1
ATOM 841 N N . LYS A 1 103 ? 17.552 1.383 -17.703 1.00 98.25 103 LYS A N 1
ATOM 842 C CA . LYS A 1 103 ? 18.491 0.519 -18.443 1.00 98.25 103 LYS A CA 1
ATOM 843 C C . LYS A 1 103 ? 17.930 0.021 -19.776 1.00 98.25 103 LYS A C 1
ATOM 845 O O . LYS A 1 103 ? 18.700 -0.258 -20.692 1.00 98.25 103 LYS A O 1
ATOM 850 N N . SER A 1 104 ? 16.613 -0.149 -19.880 1.00 97.56 104 SER A N 1
ATOM 851 C CA . SER A 1 104 ? 15.945 -0.647 -21.085 1.00 97.56 104 SER A CA 1
ATOM 852 C C . SER A 1 104 ? 14.586 0.042 -21.276 1.00 97.56 104 SER A C 1
ATOM 854 O O . SER A 1 104 ? 13.544 -0.530 -20.928 1.00 97.56 104 SER A O 1
ATOM 856 N N . PRO A 1 105 ? 14.572 1.272 -21.825 1.00 96.75 105 PRO A N 1
ATOM 857 C CA . PRO A 1 105 ? 13.350 2.059 -21.937 1.00 96.75 105 PRO A CA 1
ATOM 858 C C . PRO A 1 105 ? 12.392 1.463 -22.969 1.00 96.75 105 PRO A C 1
ATOM 860 O O . PRO A 1 105 ? 12.667 1.435 -24.167 1.00 96.75 105 PRO A O 1
ATOM 863 N N . ASN A 1 106 ? 11.246 0.980 -22.500 1.00 97.00 106 ASN A N 1
ATOM 864 C CA . ASN A 1 106 ? 10.116 0.573 -23.330 1.00 97.00 106 ASN A CA 1
ATOM 865 C C . ASN A 1 106 ? 8.810 0.721 -22.534 1.00 97.00 106 ASN A C 1
ATOM 867 O O . ASN A 1 106 ? 8.842 0.864 -21.310 1.00 97.00 106 ASN A O 1
ATOM 871 N N . ALA A 1 107 ? 7.672 0.677 -23.232 1.00 97.44 107 ALA A N 1
ATOM 872 C CA . ALA A 1 107 ? 6.354 0.867 -22.625 1.00 97.44 107 ALA A CA 1
ATOM 873 C C . ALA A 1 107 ? 6.082 -0.127 -21.484 1.00 97.44 107 ALA A C 1
ATOM 875 O O . ALA A 1 107 ? 5.705 0.293 -20.398 1.00 97.44 107 ALA A O 1
ATOM 876 N N . SER A 1 108 ? 6.385 -1.414 -21.682 1.00 97.69 108 SER A N 1
ATOM 877 C CA . SER A 1 108 ? 6.162 -2.447 -20.662 1.00 97.69 108 SER A CA 1
ATOM 878 C C . SER A 1 108 ? 6.964 -2.186 -19.385 1.00 97.69 108 SER A C 1
ATOM 880 O O . SER A 1 108 ? 6.411 -2.242 -18.293 1.00 97.69 108 SER A O 1
ATOM 882 N N . ASN A 1 109 ? 8.255 -1.859 -19.499 1.00 98.25 109 ASN A N 1
ATOM 883 C CA . ASN A 1 109 ? 9.080 -1.551 -18.329 1.00 98.25 109 ASN A CA 1
ATOM 884 C C . ASN A 1 109 ? 8.622 -0.260 -17.631 1.00 98.25 109 ASN A C 1
ATOM 886 O O . ASN A 1 109 ? 8.718 -0.161 -16.408 1.00 98.25 109 ASN A O 1
ATOM 890 N N . ARG A 1 110 ? 8.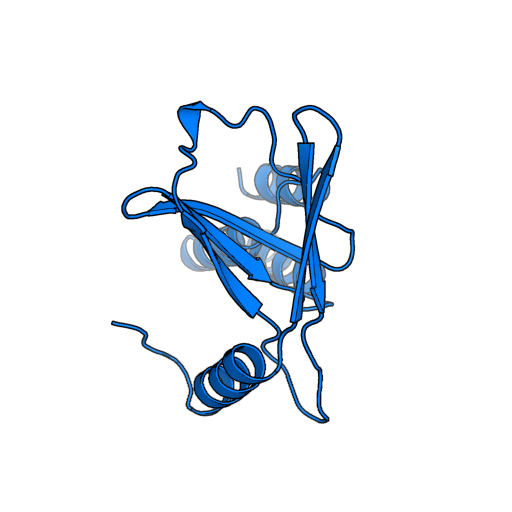124 0.726 -18.390 1.00 98.12 110 ARG A N 1
ATOM 891 C CA . ARG A 1 110 ? 7.560 1.957 -17.825 1.00 98.12 110 ARG A CA 1
ATOM 892 C C . ARG A 1 110 ? 6.278 1.675 -17.047 1.00 98.12 110 ARG A C 1
ATOM 894 O O . ARG A 1 110 ? 6.117 2.207 -15.951 1.00 98.12 110 ARG A O 1
ATOM 901 N N . ASP A 1 111 ? 5.397 0.844 -17.592 1.00 98.44 111 ASP A N 1
ATOM 902 C CA . ASP A 1 111 ? 4.134 0.472 -16.956 1.00 98.44 111 ASP A CA 1
ATOM 903 C C . ASP A 1 111 ? 4.377 -0.330 -15.671 1.00 98.44 111 ASP A C 1
ATOM 905 O O . ASP A 1 111 ? 3.774 -0.022 -14.641 1.00 98.44 111 ASP A O 1
ATOM 909 N N . ASP A 1 112 ? 5.337 -1.263 -15.680 1.00 98.44 112 ASP A N 1
ATOM 910 C CA . ASP A 1 112 ? 5.786 -1.965 -14.472 1.00 98.44 112 ASP A CA 1
ATOM 911 C C . ASP A 1 112 ? 6.304 -0.974 -13.415 1.00 98.44 112 ASP A C 1
ATOM 913 O O . ASP A 1 112 ? 5.890 -1.009 -12.253 1.00 98.44 112 ASP A O 1
ATOM 917 N N . ALA A 1 113 ? 7.190 -0.050 -13.803 1.00 98.62 113 ALA A N 1
ATOM 918 C CA . ALA A 1 113 ? 7.739 0.941 -12.882 1.00 98.62 113 ALA A CA 1
ATOM 919 C C . ALA A 1 113 ? 6.646 1.838 -12.287 1.00 98.62 113 ALA A C 1
ATOM 921 O O . ALA A 1 113 ? 6.597 2.029 -11.069 1.00 98.62 113 ALA A O 1
ATOM 922 N N . LEU A 1 114 ? 5.721 2.328 -13.117 1.00 98.44 114 LEU A N 1
ATOM 923 C CA . LEU A 1 114 ? 4.568 3.102 -12.660 1.00 98.44 114 LEU A CA 1
ATOM 924 C C . LEU A 1 114 ? 3.692 2.294 -11.703 1.00 98.44 114 LEU A C 1
ATOM 926 O O . LEU A 1 114 ? 3.263 2.832 -10.681 1.00 98.44 114 LEU A O 1
ATOM 930 N N . TYR A 1 115 ? 3.451 1.015 -11.989 1.00 98.19 115 TYR A N 1
ATOM 931 C CA . TYR A 1 115 ? 2.680 0.137 -11.116 1.00 98.19 115 TYR A CA 1
ATOM 932 C C . TYR A 1 115 ? 3.305 0.049 -9.719 1.00 98.19 115 TYR A C 1
ATOM 934 O O . TYR A 1 115 ? 2.629 0.339 -8.730 1.00 98.19 115 TYR A O 1
ATOM 942 N N . PHE A 1 116 ? 4.597 -0.275 -9.608 1.00 98.44 116 PHE A N 1
ATOM 943 C CA . PHE A 1 116 ? 5.238 -0.407 -8.295 1.00 98.44 116 PHE A CA 1
ATOM 944 C C . PHE A 1 116 ? 5.383 0.930 -7.559 1.00 98.44 116 PHE A C 1
ATOM 946 O O . PHE A 1 116 ? 5.132 0.981 -6.354 1.00 98.44 116 PHE A O 1
ATOM 953 N N . VAL A 1 117 ? 5.713 2.021 -8.258 1.00 98.56 117 VAL A N 1
ATOM 954 C CA . VAL A 1 117 ? 5.818 3.357 -7.645 1.00 98.56 117 VAL A CA 1
ATOM 955 C C . VAL A 1 117 ? 4.463 3.834 -7.116 1.00 98.56 117 VAL A C 1
ATOM 957 O O . VAL A 1 117 ? 4.391 4.416 -6.032 1.00 98.56 117 VAL A O 1
ATOM 960 N N . ASN A 1 118 ? 3.366 3.548 -7.821 1.00 98.00 118 ASN A N 1
ATOM 961 C CA . ASN A 1 118 ? 2.034 3.973 -7.391 1.00 98.00 118 ASN A CA 1
ATOM 962 C C . ASN A 1 118 ? 1.523 3.247 -6.141 1.00 98.00 118 ASN A C 1
ATOM 964 O O . ASN A 1 118 ? 0.690 3.820 -5.437 1.00 98.00 118 ASN A O 1
ATOM 968 N N . ARG A 1 119 ? 2.071 2.071 -5.808 1.00 97.75 119 ARG A N 1
ATOM 969 C CA . ARG A 1 119 ? 1.768 1.347 -4.559 1.00 97.75 119 ARG A CA 1
ATOM 970 C C . ARG A 1 119 ? 2.357 2.006 -3.314 1.00 97.75 119 ARG A C 1
ATOM 972 O O . ARG A 1 119 ? 1.863 1.758 -2.220 1.00 97.75 119 ARG A O 1
ATOM 979 N N . LEU A 1 120 ? 3.402 2.823 -3.464 1.00 98.44 120 LEU A N 1
ATOM 980 C CA . LEU A 1 120 ? 4.031 3.516 -2.341 1.00 98.44 120 LEU A CA 1
ATOM 981 C C . LEU A 1 120 ? 3.077 4.542 -1.727 1.00 98.44 120 LEU A C 1
ATOM 983 O O . LEU A 1 120 ? 2.297 5.189 -2.437 1.00 98.44 120 LEU A O 1
ATOM 987 N N . LYS A 1 121 ? 3.192 4.753 -0.413 1.00 97.62 121 LYS A N 1
ATOM 988 C CA . LYS A 1 121 ? 2.502 5.857 0.260 1.00 97.62 121 LYS A CA 1
ATOM 989 C C . LYS A 1 121 ? 3.008 7.215 -0.260 1.00 97.62 121 LYS A C 1
ATOM 991 O O . LYS A 1 121 ? 4.150 7.299 -0.739 1.00 97.62 121 LYS A O 1
ATOM 996 N N . PRO A 1 122 ? 2.204 8.290 -0.161 1.00 96.19 122 PRO A N 1
ATOM 997 C CA . PRO A 1 122 ? 2.685 9.646 -0.416 1.00 96.19 122 PRO A CA 1
ATOM 998 C C . PRO A 1 122 ? 3.970 9.931 0.375 1.00 96.19 122 PRO A C 1
ATOM 1000 O O . PRO A 1 122 ? 4.020 9.752 1.588 1.00 96.19 122 PRO A O 1
ATOM 1003 N N . SER A 1 123 ? 5.042 10.288 -0.332 1.00 96.56 123 SER A N 1
ATOM 1004 C CA . SER A 1 123 ? 6.369 10.536 0.239 1.00 96.56 123 SER A CA 1
ATOM 1005 C C . SER A 1 123 ? 7.268 11.243 -0.779 1.00 96.56 123 SER A C 1
ATOM 1007 O O . SER A 1 123 ? 7.041 11.143 -1.990 1.00 96.56 123 SER A O 1
ATOM 1009 N N . TYR A 1 124 ? 8.333 11.898 -0.305 1.00 97.19 124 TYR A N 1
ATOM 1010 C CA . TYR A 1 124 ? 9.367 12.468 -1.179 1.00 97.19 124 TYR A CA 1
ATOM 1011 C C . TYR A 1 124 ? 10.014 11.408 -2.080 1.00 97.19 124 TYR A C 1
ATOM 1013 O O . TYR A 1 124 ? 10.258 11.664 -3.256 1.00 97.19 124 TYR A O 1
ATOM 1021 N N . ALA A 1 125 ? 10.228 10.192 -1.563 1.00 97.75 125 ALA A N 1
ATOM 1022 C CA . ALA A 1 125 ? 10.786 9.084 -2.334 1.00 97.75 125 ALA A CA 1
ATOM 1023 C C . ALA A 1 125 ? 9.881 8.689 -3.514 1.00 97.75 125 ALA A C 1
ATOM 1025 O O . ALA A 1 125 ? 10.361 8.576 -4.641 1.00 97.75 125 ALA A O 1
ATOM 1026 N N . LYS A 1 126 ? 8.561 8.565 -3.293 1.00 98.12 126 LYS A N 1
ATOM 1027 C CA . LYS A 1 126 ? 7.589 8.314 -4.373 1.00 98.12 126 LYS A CA 1
ATOM 1028 C C . LYS A 1 126 ? 7.650 9.405 -5.441 1.00 98.12 126 LYS A C 1
ATOM 1030 O O . LYS A 1 126 ? 7.709 9.095 -6.627 1.00 98.12 126 LYS A O 1
ATOM 1035 N N . GLN A 1 127 ? 7.667 10.675 -5.030 1.00 98.12 127 GLN A N 1
ATOM 1036 C CA . GLN A 1 127 ? 7.750 11.800 -5.965 1.00 98.12 127 GLN A CA 1
ATOM 1037 C C . GLN A 1 127 ? 9.049 11.766 -6.778 1.00 98.12 127 GLN A C 1
ATOM 1039 O O . GLN A 1 127 ? 8.997 11.923 -7.994 1.00 98.12 127 GLN A O 1
ATOM 1044 N N . ALA A 1 128 ? 10.193 11.500 -6.142 1.00 98.44 128 ALA A N 1
ATOM 1045 C CA . ALA A 1 128 ? 11.482 11.391 -6.821 1.00 98.44 128 ALA A CA 1
ATOM 1046 C C . ALA A 1 128 ? 11.499 10.258 -7.863 1.00 98.44 128 ALA A C 1
ATOM 1048 O O . ALA A 1 128 ? 11.971 10.462 -8.980 1.00 98.44 128 ALA A O 1
ATOM 1049 N N . LEU A 1 129 ? 10.930 9.090 -7.537 1.00 98.62 129 LEU A N 1
ATOM 1050 C CA . LEU A 1 129 ? 10.791 7.985 -8.490 1.00 98.62 129 LEU A CA 1
ATOM 1051 C C . LEU A 1 129 ? 9.864 8.344 -9.660 1.00 98.62 129 LEU A C 1
ATOM 1053 O O . LEU A 1 129 ? 10.200 8.054 -10.804 1.00 98.62 129 LEU A O 1
ATOM 1057 N N . LEU A 1 130 ? 8.744 9.032 -9.412 1.00 98.31 130 LEU A N 1
ATOM 1058 C CA . LEU A 1 130 ? 7.843 9.485 -10.481 1.00 98.31 130 LEU A CA 1
ATOM 1059 C C . LEU A 1 130 ? 8.514 10.472 -11.449 1.00 98.31 130 LEU A C 1
ATOM 1061 O O . LEU A 1 130 ? 8.230 10.428 -12.643 1.00 98.31 130 LEU A O 1
ATOM 1065 N N . GLN A 1 131 ? 9.414 11.342 -10.975 1.00 97.94 131 GLN A N 1
ATOM 1066 C CA . GLN A 1 131 ? 10.148 12.264 -11.857 1.00 97.94 131 GLN A CA 1
ATOM 1067 C C . GLN A 1 131 ? 11.095 11.533 -12.818 1.00 97.94 131 GLN A C 1
ATOM 1069 O O . GLN A 1 131 ? 11.318 12.021 -13.920 1.00 97.94 131 GLN A O 1
ATOM 1074 N N . ARG A 1 132 ? 11.613 10.361 -12.430 1.00 98.00 132 ARG A N 1
ATOM 1075 C CA . ARG A 1 132 ? 12.492 9.522 -13.267 1.00 98.00 132 ARG A CA 1
ATOM 1076 C C . ARG A 1 132 ? 11.742 8.778 -14.382 1.00 98.00 132 ARG A C 1
ATOM 1078 O O . ARG A 1 132 ? 12.371 8.233 -15.278 1.00 98.00 132 ARG A O 1
ATOM 1085 N N . LEU A 1 133 ? 10.407 8.747 -14.328 1.00 95.25 133 LEU A N 1
ATOM 1086 C CA . LEU A 1 133 ? 9.533 8.061 -15.296 1.00 95.25 133 LEU A CA 1
ATOM 1087 C C . LEU A 1 133 ? 8.860 9.013 -16.304 1.00 95.25 133 LEU A C 1
ATOM 1089 O O . LEU A 1 133 ? 7.953 8.594 -17.040 1.00 95.25 133 LEU A O 1
ATOM 1093 N N . LYS A 1 134 ? 9.262 10.289 -16.288 1.00 83.44 134 LYS A N 1
ATOM 1094 C CA . LYS A 1 134 ? 8.801 11.318 -17.224 1.00 83.44 134 LYS A CA 1
ATOM 1095 C C . LYS A 1 134 ? 9.491 11.221 -18.575 1.00 83.44 134 LYS A C 1
ATOM 1097 O O . LYS A 1 134 ? 10.683 10.855 -18.609 1.00 83.44 134 LYS A O 1
#

Secondary structure (DSSP, 8-state):
-----HHHHHHHHHHHHH-EEEEEEETTEEEEEEEPPP-TT----EEEEEEET--GGG-S-----TT--EEEEEEETTEEEEEEE--TTHHHHHHHHHHHHHHS--HHHHHHHHHHHHHSPSSHHHHHHHHTT-

Radius of gyration: 16.62 Å; chains: 1; bounding box: 39×36×43 Å

Sequence (134 aa):
MWFTSLEEYYEYSEYRLNTTIEKSLIGDTLKLTVSIPSRQYFYYPSITINLTNISMSEIEEISSSDIVSGMSYADFGNGIMINIDCRKHLLEHATYFVEKYEKSPNASNRDDALYFVNRLKPSYAKQALLQRLK

pLDDT: mean 96.39, std 2.48, range [83.44, 98.81]